Protein AF-A0A2S9FZA2-F1 (afdb_monomer_lite)

Secondary structure (DSSP, 8-state):
--STHHHHHTTSTT----EEES--PSP--SHHHHH--SS-HHHHHHHHHHHHHS----EEE--TT-SSS-HHHHHHHHHHHGGG-

Radius of gyration: 11.93 Å; chains: 1; bounding box: 29×22×32 Å

Foldseek 3Di:
DQFLVLLLCLLDPPNQEREGELRQPPPPPDPVRLQDSNDDPVSLVSNLCCVVPVVYAYYYHYDPPPPSRHCNNVVNVCVSNPPSD

Sequence (85 aa):
FTGGFALAAAVDESVLAPVMSQPSLPLPLTPKQRRDPGLSEGGLRVIERRAAEEGLCAMGLRFSEDAMSPGERFTTLKARLGDAF

Structure (mmCIF, N/CA/C/O backbone):
data_AF-A0A2S9FZA2-F1
#
_entry.id   AF-A0A2S9FZA2-F1
#
loop_
_atom_site.group_PDB
_atom_site.id
_atom_site.type_symbol
_atom_site.label_atom_id
_atom_site.label_alt_id
_atom_site.label_comp_id
_atom_site.label_asym_id
_atom_site.label_entity_id
_atom_site.label_seq_id
_atom_site.pdbx_PDB_ins_code
_atom_site.Cartn_x
_atom_site.Cartn_y
_atom_site.Cartn_z
_atom_site.occupancy
_atom_site.B_iso_or_equiv
_atom_site.auth_seq_id
_atom_site.auth_comp_id
_atom_site.auth_asym_id
_atom_site.auth_atom_id
_atom_site.pdbx_PDB_model_num
ATOM 1 N N . PHE A 1 1 ? 1.788 14.433 -4.892 1.00 49.62 1 PHE A N 1
ATOM 2 C CA . PHE A 1 1 ? 1.581 13.010 -4.570 1.00 49.62 1 PHE A CA 1
ATOM 3 C C . PHE A 1 1 ? 0.854 12.359 -5.729 1.00 49.62 1 PHE A C 1
ATOM 5 O O . PHE A 1 1 ? -0.231 12.807 -6.063 1.00 49.62 1 PHE A O 1
ATOM 12 N N . THR A 1 2 ? 1.442 11.362 -6.381 1.00 49.06 2 THR A N 1
ATOM 13 C CA . THR A 1 2 ? 0.761 10.600 -7.434 1.00 49.06 2 THR A CA 1
ATOM 14 C C . THR A 1 2 ? 0.153 9.346 -6.799 1.00 49.06 2 THR A C 1
ATOM 16 O O . THR A 1 2 ? 0.869 8.434 -6.391 1.00 49.06 2 THR A O 1
ATOM 19 N N . GLY A 1 3 ? -1.168 9.343 -6.609 1.00 57.97 3 GLY A N 1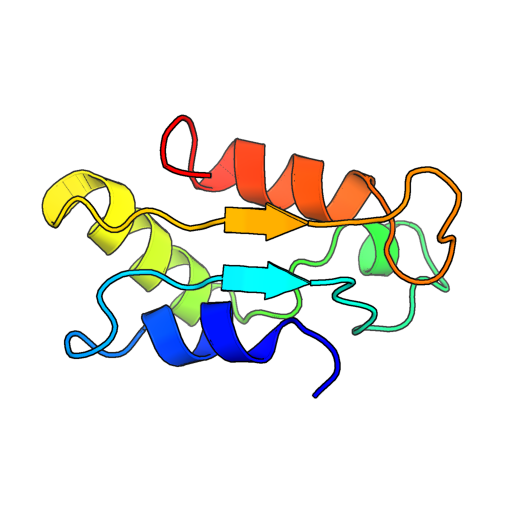
ATOM 20 C CA . GLY A 1 3 ? -1.977 8.186 -6.192 1.00 57.97 3 GLY A CA 1
ATOM 21 C C . GLY A 1 3 ? -1.852 7.710 -4.734 1.00 57.97 3 GLY A C 1
ATOM 22 O O . GLY A 1 3 ? -2.873 7.444 -4.119 1.00 57.97 3 GLY A O 1
ATOM 23 N N . GLY A 1 4 ? -0.656 7.660 -4.134 1.00 64.81 4 GLY A N 1
ATOM 24 C CA . GLY A 1 4 ? -0.431 7.079 -2.791 1.00 64.81 4 GLY A CA 1
ATOM 25 C C . GLY A 1 4 ? -0.967 7.884 -1.594 1.00 64.81 4 GLY A C 1
ATOM 26 O O . GLY A 1 4 ? -0.907 7.422 -0.458 1.00 64.81 4 GLY A O 1
ATOM 27 N N . PHE A 1 5 ? -1.485 9.096 -1.823 1.00 68.25 5 PHE A N 1
ATOM 28 C CA . PHE A 1 5 ? -1.943 9.982 -0.746 1.00 68.25 5 PHE A CA 1
ATOM 29 C C . PHE A 1 5 ? -3.209 9.473 -0.056 1.00 68.25 5 PHE A C 1
ATOM 31 O O . PHE A 1 5 ? -3.343 9.649 1.149 1.00 68.25 5 PHE A O 1
ATOM 38 N N . ALA A 1 6 ? -4.112 8.818 -0.792 1.00 78.94 6 ALA A N 1
ATOM 39 C CA . ALA A 1 6 ? -5.342 8.296 -0.202 1.00 78.94 6 ALA A CA 1
ATOM 40 C C . ALA A 1 6 ? -5.031 7.257 0.883 1.00 78.94 6 ALA A C 1
ATOM 42 O O . ALA A 1 6 ? -5.598 7.310 1.968 1.00 78.94 6 ALA A O 1
ATOM 43 N N . LEU A 1 7 ? -4.065 6.369 0.628 1.00 81.75 7 LEU A N 1
ATOM 44 C CA . LEU A 1 7 ? -3.642 5.382 1.615 1.00 81.75 7 LEU A CA 1
ATOM 45 C C . LEU A 1 7 ? -2.895 6.033 2.788 1.00 81.75 7 LEU A C 1
ATOM 47 O O . LEU A 1 7 ? -3.103 5.636 3.923 1.00 81.75 7 LEU A O 1
ATOM 51 N N . ALA A 1 8 ? -2.107 7.087 2.554 1.00 85.50 8 ALA A N 1
ATOM 52 C CA . ALA A 1 8 ? -1.493 7.854 3.644 1.00 85.50 8 ALA A CA 1
ATOM 53 C C . ALA A 1 8 ? -2.523 8.579 4.522 1.00 85.50 8 ALA A C 1
ATOM 55 O O . ALA A 1 8 ? -2.347 8.635 5.734 1.00 85.50 8 ALA A O 1
ATOM 56 N N . ALA A 1 9 ? -3.604 9.095 3.935 1.00 87.00 9 ALA A N 1
ATOM 57 C CA . ALA A 1 9 ? -4.704 9.708 4.672 1.00 87.00 9 ALA A CA 1
ATOM 58 C C . ALA A 1 9 ? -5.501 8.680 5.489 1.00 87.00 9 ALA A C 1
ATOM 60 O O . ALA A 1 9 ? -6.086 9.035 6.505 1.00 87.00 9 ALA A O 1
ATOM 61 N N . ALA A 1 10 ? -5.468 7.400 5.110 1.00 90.38 10 ALA A N 1
ATOM 62 C CA . ALA A 1 10 ? -6.153 6.321 5.818 1.00 90.38 10 ALA A CA 1
ATOM 63 C C . ALA A 1 10 ? -5.571 5.996 7.206 1.00 90.38 10 ALA A C 1
ATOM 65 O O . ALA A 1 10 ? -6.041 5.074 7.866 1.00 90.38 10 ALA A O 1
ATOM 66 N N . VAL A 1 11 ? -4.569 6.735 7.684 1.00 90.19 11 VAL A N 1
ATOM 67 C CA . VAL A 1 11 ? -4.211 6.726 9.112 1.00 90.19 11 VAL A CA 1
ATOM 68 C C . VAL A 1 11 ? -5.219 7.500 9.966 1.00 90.19 11 VAL A C 1
ATOM 70 O O . VAL A 1 11 ? -5.297 7.255 11.164 1.00 90.19 11 VAL A O 1
A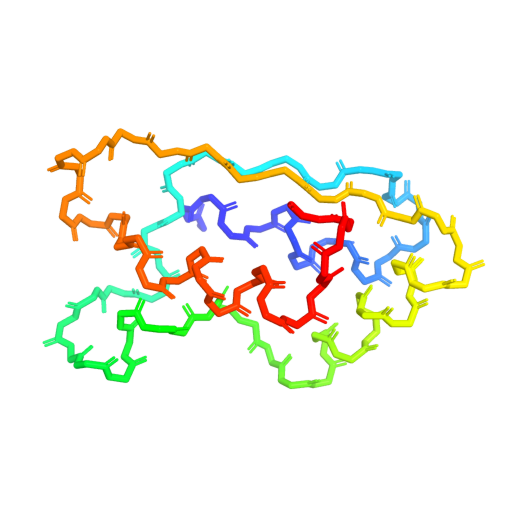TOM 73 N N . ASP A 1 12 ? -5.977 8.418 9.361 1.00 89.38 12 ASP A N 1
ATOM 74 C CA . ASP A 1 12 ? -7.006 9.218 10.019 1.00 89.38 12 ASP A CA 1
ATOM 75 C C . ASP A 1 12 ? -8.348 8.473 10.029 1.00 89.38 12 ASP A C 1
ATOM 77 O O . ASP A 1 12 ? -8.822 8.010 8.986 1.00 89.38 12 ASP A O 1
ATOM 81 N N . GLU A 1 13 ? -8.967 8.368 11.205 1.00 86.62 13 GLU A N 1
ATOM 82 C CA . GLU A 1 13 ? -10.222 7.639 11.434 1.00 86.62 13 GLU A CA 1
ATOM 83 C C . GLU A 1 13 ? -11.391 8.151 10.579 1.00 86.62 13 GLU A C 1
ATOM 85 O O . GLU A 1 13 ? -12.287 7.382 10.232 1.00 86.62 13 GLU A O 1
ATOM 90 N N . SER A 1 14 ? -11.364 9.422 10.164 1.00 90.25 14 SER A N 1
ATOM 91 C CA . SER A 1 14 ? -12.392 10.009 9.294 1.00 90.25 14 SER A CA 1
ATOM 92 C C . SER A 1 14 ? -12.382 9.448 7.868 1.00 90.25 14 SER A C 1
ATOM 94 O O . SER A 1 14 ? -13.371 9.575 7.141 1.00 90.25 14 SER A O 1
ATOM 96 N N . VAL A 1 15 ? -11.287 8.806 7.450 1.00 89.81 15 VAL A N 1
ATOM 97 C CA . VAL A 1 15 ? -11.197 8.153 6.144 1.00 89.81 15 VAL A CA 1
ATOM 98 C C . VAL A 1 15 ? -11.838 6.774 6.221 1.00 89.81 15 VAL A C 1
ATOM 100 O O . VAL A 1 15 ? -11.347 5.886 6.916 1.00 89.81 15 VAL A O 1
ATOM 103 N N . LEU A 1 16 ? -12.920 6.601 5.461 1.00 86.94 16 LEU A N 1
ATOM 104 C CA . LEU A 1 16 ? -13.707 5.365 5.426 1.00 86.94 16 LEU A CA 1
ATOM 105 C C . LEU A 1 16 ? -13.212 4.350 4.386 1.00 86.94 16 LEU A C 1
ATOM 107 O O . LEU A 1 16 ? -13.363 3.150 4.585 1.00 86.94 16 LEU A O 1
ATOM 111 N N . ALA A 1 17 ? -12.650 4.817 3.267 1.00 88.81 17 ALA A N 1
ATOM 112 C CA . ALA A 1 17 ? -12.146 3.950 2.203 1.00 88.81 17 ALA A CA 1
ATOM 113 C C . ALA A 1 17 ? -11.106 4.684 1.336 1.00 88.81 17 ALA A C 1
ATOM 115 O O . ALA A 1 17 ? -11.465 5.610 0.599 1.00 88.81 17 ALA A O 1
ATOM 116 N N . PRO A 1 18 ? -9.816 4.314 1.390 1.00 90.88 18 PRO A N 1
ATOM 117 C CA . PRO A 1 18 ? -8.809 4.892 0.511 1.00 90.88 18 PRO A CA 1
ATOM 118 C C . PRO A 1 18 ? -8.841 4.244 -0.876 1.00 90.88 18 PRO A C 1
ATOM 120 O O . PRO A 1 18 ? -8.537 3.063 -1.037 1.00 90.88 18 PRO A O 1
ATOM 123 N N . VAL A 1 19 ? -9.139 5.047 -1.898 1.00 91.12 19 VAL A N 1
ATOM 124 C CA . VAL A 1 19 ? -9.086 4.624 -3.305 1.00 91.12 19 VAL A CA 1
ATOM 125 C C . VAL A 1 19 ? -7.920 5.314 -4.007 1.00 91.12 19 VAL A C 1
ATOM 127 O O . VAL A 1 19 ? -7.815 6.541 -4.008 1.00 91.12 19 VAL A O 1
ATOM 130 N N . MET A 1 20 ? -7.034 4.524 -4.610 1.00 89.94 20 MET A N 1
ATOM 131 C CA . MET A 1 20 ? -5.858 4.997 -5.338 1.00 89.94 20 MET A CA 1
ATOM 132 C C . MET A 1 20 ? -5.921 4.570 -6.797 1.00 89.94 20 MET A C 1
ATOM 134 O O . MET A 1 20 ? -6.260 3.430 -7.105 1.00 89.94 20 MET A O 1
ATOM 138 N N . SER A 1 21 ? -5.499 5.458 -7.692 1.00 90.75 21 SER A N 1
ATOM 139 C CA . SER A 1 21 ? -5.410 5.176 -9.123 1.00 90.75 21 SER A CA 1
ATOM 140 C C . SER A 1 21 ? -4.018 5.553 -9.631 1.00 90.75 21 SER A C 1
ATOM 142 O O . SER A 1 21 ? -3.551 6.667 -9.388 1.00 90.75 21 SER A O 1
ATOM 144 N N . GLN A 1 22 ? -3.337 4.590 -10.264 1.00 91.06 22 GLN A N 1
ATOM 145 C CA . GLN A 1 22 ? -1.972 4.693 -10.796 1.00 91.06 22 GLN A CA 1
ATOM 146 C C . GLN A 1 22 ? -0.971 5.342 -9.813 1.00 91.06 22 GLN A C 1
ATOM 148 O O . GLN A 1 22 ? -0.302 6.325 -10.152 1.00 91.06 22 GLN A O 1
ATOM 153 N N . PRO A 1 23 ? -0.832 4.829 -8.571 1.00 89.31 23 PRO A N 1
ATOM 154 C CA . PRO A 1 23 ? 0.200 5.311 -7.666 1.00 89.31 23 PRO A CA 1
ATOM 155 C C . PRO A 1 23 ? 1.564 5.078 -8.312 1.00 89.31 23 PRO A C 1
ATOM 157 O O . PRO A 1 23 ? 1.915 3.929 -8.590 1.00 89.31 23 PRO A O 1
ATOM 160 N N . SER A 1 24 ? 2.320 6.152 -8.563 1.00 87.56 24 SER A N 1
ATOM 161 C CA . SER A 1 24 ? 3.608 6.085 -9.269 1.00 87.56 24 SER A CA 1
ATOM 162 C C . SER A 1 24 ? 4.822 6.407 -8.403 1.00 87.56 24 SER A C 1
ATOM 164 O O . SER A 1 24 ? 5.951 6.114 -8.793 1.00 87.56 24 SER A O 1
ATOM 166 N N . LEU A 1 25 ? 4.604 6.952 -7.202 1.00 90.06 25 LEU A N 1
ATOM 167 C CA . LEU A 1 25 ? 5.668 7.247 -6.247 1.00 90.06 25 LEU A CA 1
ATOM 168 C C . LEU A 1 25 ? 5.762 6.191 -5.127 1.00 90.06 25 LEU A C 1
ATOM 170 O O . LEU A 1 25 ? 4.728 5.664 -4.717 1.00 90.06 25 LEU A O 1
ATOM 174 N N . PRO A 1 26 ? 6.979 5.909 -4.615 1.00 89.88 26 PRO A N 1
ATOM 175 C CA . PRO A 1 26 ? 8.272 6.397 -5.120 1.00 89.88 26 PRO A CA 1
ATOM 176 C C . PRO A 1 26 ? 8.567 5.878 -6.538 1.00 89.88 26 PRO A C 1
ATOM 178 O O . PRO A 1 26 ? 8.061 4.826 -6.930 1.00 89.88 26 PRO A O 1
ATOM 181 N N . LEU A 1 27 ? 9.351 6.635 -7.320 1.00 91.94 27 LEU A N 1
ATOM 182 C CA . LEU A 1 27 ? 9.643 6.261 -8.709 1.00 91.94 27 LEU A CA 1
ATOM 183 C C . LEU A 1 27 ? 10.280 4.857 -8.757 1.00 91.94 27 LEU A C 1
ATOM 185 O O . LEU A 1 27 ? 11.210 4.596 -7.988 1.00 91.94 27 LEU A O 1
ATOM 189 N N . PRO A 1 28 ? 9.818 3.957 -9.643 1.00 93.00 28 PRO A N 1
ATOM 190 C CA . PRO A 1 28 ? 10.158 2.533 -9.608 1.00 93.00 28 PRO A CA 1
ATOM 191 C C . PRO A 1 28 ? 11.524 2.202 -10.243 1.00 93.00 28 PRO A C 1
ATOM 193 O O . PRO A 1 28 ? 11.626 1.314 -11.087 1.00 93.00 28 PRO A O 1
ATOM 196 N N . LEU A 1 29 ? 12.592 2.901 -9.842 1.00 95.19 29 LEU A N 1
ATOM 197 C CA . LEU A 1 29 ? 13.925 2.771 -10.456 1.00 95.19 29 LEU A CA 1
ATOM 198 C C . LEU A 1 29 ? 14.699 1.533 -9.976 1.00 95.19 29 LEU A C 1
ATOM 200 O O . LEU A 1 29 ? 15.581 1.038 -10.670 1.00 95.19 29 LEU A O 1
ATOM 204 N N . THR A 1 30 ? 14.374 1.019 -8.791 1.00 96.44 30 THR A N 1
ATOM 205 C CA . THR A 1 30 ? 15.016 -0.157 -8.185 1.00 96.44 30 THR A CA 1
ATOM 206 C C . THR A 1 30 ? 13.977 -1.209 -7.792 1.00 96.44 30 THR A C 1
ATOM 208 O O . THR A 1 30 ? 12.830 -0.857 -7.499 1.00 96.44 30 THR A O 1
ATOM 211 N N . PRO A 1 31 ? 14.355 -2.499 -7.672 1.00 95.94 31 PRO A N 1
ATOM 212 C CA . PRO A 1 31 ? 13.444 -3.536 -7.180 1.00 95.94 31 PRO A CA 1
ATOM 213 C C . PRO A 1 31 ? 12.830 -3.208 -5.814 1.00 95.94 31 PRO A C 1
ATOM 215 O O . PRO A 1 31 ? 11.684 -3.561 -5.551 1.00 95.94 31 PRO A O 1
ATOM 218 N N . LYS A 1 32 ? 13.577 -2.506 -4.948 1.00 94.75 32 LYS A N 1
ATOM 219 C CA . LYS A 1 32 ? 13.074 -2.029 -3.656 1.00 94.75 32 LYS A CA 1
ATOM 220 C C . LYS A 1 32 ? 11.956 -0.998 -3.844 1.00 94.75 32 LYS A C 1
ATOM 222 O O . LYS A 1 32 ? 10.889 -1.180 -3.277 1.00 94.75 32 LYS A O 1
ATOM 227 N N . GLN A 1 33 ? 12.164 0.022 -4.678 1.00 94.25 33 GLN A N 1
ATOM 228 C CA . GLN A 1 33 ? 11.162 1.067 -4.945 1.00 94.25 33 GLN A CA 1
ATOM 229 C C . GLN A 1 33 ? 9.916 0.540 -5.670 1.00 94.25 33 GLN A C 1
ATOM 231 O O . GLN A 1 33 ? 8.815 1.033 -5.433 1.00 94.25 33 GLN A O 1
ATOM 236 N N . ARG A 1 34 ? 10.069 -0.483 -6.522 1.00 94.94 34 ARG A N 1
ATOM 237 C CA . ARG A 1 34 ? 8.940 -1.140 -7.204 1.00 94.94 34 ARG A CA 1
ATOM 238 C C . ARG A 1 34 ? 7.952 -1.787 -6.238 1.00 94.94 34 ARG A C 1
ATOM 240 O O . ARG A 1 34 ? 6.763 -1.816 -6.522 1.00 94.94 34 ARG A O 1
ATOM 247 N N . ARG A 1 35 ? 8.449 -2.303 -5.112 1.00 95.00 35 ARG A N 1
ATOM 248 C CA . ARG A 1 35 ? 7.647 -2.949 -4.061 1.00 95.00 35 ARG A CA 1
ATOM 249 C C . ARG A 1 35 ? 7.183 -1.983 -2.976 1.00 95.00 35 ARG A C 1
ATOM 251 O O . ARG A 1 35 ? 6.355 -2.366 -2.157 1.00 95.00 35 ARG A O 1
ATOM 258 N N . ASP A 1 36 ? 7.741 -0.779 -2.938 1.00 92.62 36 ASP A N 1
ATOM 259 C CA . ASP A 1 36 ? 7.519 0.187 -1.868 1.00 92.62 36 ASP A CA 1
ATOM 260 C C . ASP A 1 36 ? 6.098 0.779 -1.964 1.00 92.62 36 ASP A C 1
ATOM 262 O O . ASP A 1 36 ? 5.767 1.359 -3.006 1.00 92.62 36 ASP A O 1
ATOM 266 N N . PRO A 1 37 ? 5.256 0.646 -0.919 1.00 90.00 37 PRO A N 1
ATOM 267 C CA . PRO A 1 37 ? 3.899 1.191 -0.897 1.00 90.00 37 PRO A CA 1
ATOM 268 C C . PRO A 1 37 ? 3.849 2.722 -0.754 1.00 90.00 37 PRO A C 1
ATOM 270 O O . PRO A 1 37 ? 2.767 3.298 -0.816 1.00 90.00 37 PRO A O 1
ATOM 273 N N . GLY A 1 38 ? 4.990 3.393 -0.576 1.00 88.31 38 GLY A N 1
ATOM 274 C CA . GLY A 1 38 ? 5.074 4.844 -0.411 1.00 88.31 38 GLY A CA 1
ATOM 275 C C . GLY A 1 38 ? 4.646 5.326 0.975 1.00 88.31 38 GLY A C 1
ATOM 276 O O . GLY A 1 38 ? 4.250 6.481 1.122 1.00 88.31 38 GLY A O 1
ATOM 277 N N . LEU A 1 39 ? 4.714 4.448 1.981 1.00 88.00 39 LEU A N 1
ATOM 278 C CA . LEU A 1 39 ? 4.274 4.691 3.355 1.00 88.00 39 LEU A CA 1
ATOM 279 C C . LEU A 1 39 ? 5.381 4.368 4.350 1.00 88.00 39 LEU A C 1
ATOM 281 O O . LEU A 1 39 ? 6.192 3.469 4.137 1.00 88.00 39 LEU A O 1
ATOM 285 N N . SER A 1 40 ? 5.382 5.080 5.476 1.00 90.00 40 SER A N 1
ATOM 286 C CA . SER A 1 40 ? 6.197 4.676 6.616 1.00 90.00 40 SER A CA 1
ATOM 287 C C . SER A 1 40 ? 5.640 3.385 7.224 1.00 90.00 40 SER A C 1
ATOM 289 O O . SER A 1 40 ? 4.429 3.165 7.240 1.00 90.00 40 SER A O 1
ATOM 291 N N . GLU A 1 41 ? 6.510 2.554 7.801 1.00 90.62 41 GLU A N 1
ATOM 292 C CA . GLU A 1 41 ? 6.081 1.334 8.503 1.00 90.62 41 GLU A CA 1
ATOM 293 C C . GLU A 1 41 ? 5.114 1.626 9.662 1.00 90.62 41 GLU A C 1
ATOM 295 O O . GLU A 1 41 ? 4.246 0.816 9.968 1.00 90.62 41 GLU A O 1
ATOM 300 N N . GLY A 1 42 ? 5.234 2.795 10.302 1.00 92.69 42 GLY A N 1
ATOM 301 C CA . GLY A 1 42 ? 4.287 3.232 11.330 1.00 92.69 42 GLY A CA 1
ATOM 302 C C . GLY A 1 42 ? 2.886 3.473 10.770 1.00 92.69 42 GLY A C 1
ATOM 303 O O . GLY A 1 42 ? 1.922 2.957 11.325 1.00 92.69 42 GLY A O 1
ATOM 304 N N . GLY A 1 43 ? 2.778 4.204 9.655 1.00 91.69 43 GLY A N 1
ATOM 305 C CA . GLY A 1 43 ? 1.493 4.445 8.997 1.00 91.69 43 GLY A CA 1
ATOM 306 C C . GLY A 1 43 ? 0.872 3.159 8.457 1.00 91.69 43 GLY A C 1
ATOM 307 O O . GLY A 1 43 ? -0.319 2.931 8.631 1.00 91.69 43 GLY A O 1
ATOM 308 N N . LEU A 1 44 ? 1.689 2.273 7.882 1.00 92.25 44 LEU A N 1
ATOM 309 C CA . LEU A 1 44 ? 1.210 1.002 7.348 1.00 92.25 44 LEU A CA 1
ATOM 310 C C . LEU A 1 44 ? 0.648 0.083 8.445 1.00 92.25 44 LEU A C 1
ATOM 312 O O . LEU A 1 44 ? -0.423 -0.480 8.259 1.00 92.25 44 LEU A O 1
ATOM 316 N N . ARG A 1 45 ? 1.289 0.023 9.623 1.00 95.00 45 ARG A N 1
ATOM 317 C CA . ARG A 1 45 ? 0.748 -0.701 10.790 1.00 95.00 45 ARG A CA 1
ATOM 318 C C . ARG A 1 45 ? -0.593 -0.153 11.276 1.00 95.00 45 ARG A C 1
ATOM 320 O O . ARG A 1 45 ? -1.440 -0.927 11.707 1.00 95.00 45 ARG A O 1
ATOM 327 N N . VAL A 1 46 ? -0.789 1.167 11.232 1.00 95.19 46 VAL A N 1
ATOM 328 C CA . VAL A 1 46 ? -2.089 1.762 11.578 1.00 95.19 46 VAL A CA 1
ATOM 329 C C . VAL A 1 46 ? -3.146 1.280 10.591 1.00 95.19 46 VAL A C 1
ATOM 331 O O . VAL A 1 46 ? -4.179 0.784 11.015 1.00 95.19 46 VAL A O 1
ATOM 334 N N . ILE A 1 47 ? -2.869 1.348 9.290 1.00 93.38 47 ILE A N 1
ATOM 335 C CA . ILE A 1 47 ? -3.818 0.936 8.247 1.00 93.38 47 ILE A CA 1
ATOM 336 C C . ILE A 1 47 ? -4.134 -0.563 8.337 1.00 93.38 47 ILE A C 1
ATOM 338 O O . ILE A 1 47 ? -5.293 -0.935 8.213 1.00 93.38 47 ILE A O 1
ATOM 342 N N . GLU A 1 48 ? -3.142 -1.415 8.608 1.00 94.94 48 GLU A N 1
ATOM 343 C CA . GLU A 1 48 ? -3.345 -2.851 8.862 1.00 94.94 48 GLU A CA 1
ATOM 344 C C . GLU A 1 48 ? -4.291 -3.102 10.034 1.00 94.94 48 GLU A C 1
ATOM 346 O O . GLU A 1 48 ? -5.237 -3.877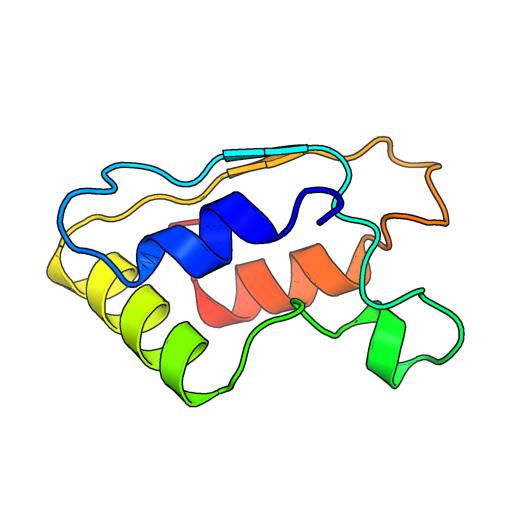 9.907 1.00 94.94 48 GLU A O 1
ATOM 351 N N . ARG A 1 49 ? -4.066 -2.416 11.162 1.00 95.81 49 ARG A N 1
ATOM 352 C CA . ARG A 1 49 ? -4.953 -2.502 12.324 1.00 95.81 49 ARG A CA 1
ATOM 353 C C . ARG A 1 49 ? -6.370 -2.078 11.950 1.00 95.81 49 ARG A C 1
ATOM 355 O O . ARG A 1 49 ? -7.310 -2.805 12.235 1.00 95.81 49 ARG A O 1
ATOM 362 N N . ARG A 1 50 ? -6.527 -0.943 11.263 1.00 94.94 50 ARG A N 1
ATOM 363 C CA . ARG A 1 50 ? -7.842 -0.445 10.826 1.00 94.94 50 ARG A CA 1
ATOM 364 C C . ARG A 1 50 ? -8.536 -1.407 9.859 1.00 94.94 50 ARG A C 1
ATOM 366 O O . ARG A 1 50 ? -9.743 -1.602 9.948 1.00 94.94 50 ARG A O 1
ATOM 373 N N . ALA A 1 51 ? -7.792 -2.036 8.956 1.00 94.75 51 ALA A N 1
ATOM 374 C CA . ALA A 1 51 ? -8.333 -3.046 8.053 1.00 94.75 51 ALA A CA 1
ATOM 375 C C . ALA A 1 51 ? -8.836 -4.283 8.816 1.00 94.75 51 ALA A C 1
ATOM 377 O O . ALA A 1 51 ? -9.902 -4.808 8.500 1.00 94.75 51 ALA A O 1
ATOM 378 N N . ALA A 1 52 ? -8.104 -4.717 9.847 1.00 94.31 52 ALA A N 1
ATOM 379 C CA . ALA A 1 52 ? -8.459 -5.880 10.655 1.00 94.31 52 ALA A CA 1
ATOM 380 C C . ALA A 1 52 ? -9.583 -5.612 11.676 1.00 94.31 52 ALA A C 1
ATOM 382 O O . ALA A 1 52 ? -10.413 -6.487 11.913 1.00 94.31 52 ALA A O 1
ATOM 383 N N . GLU A 1 53 ? -9.599 -4.430 12.294 1.00 94.88 53 GLU A N 1
ATOM 384 C CA . GLU A 1 53 ? -10.440 -4.125 13.462 1.00 94.88 53 GLU A CA 1
ATOM 385 C C . GLU A 1 53 ? -11.620 -3.200 13.134 1.00 94.88 53 GLU A C 1
ATOM 387 O O .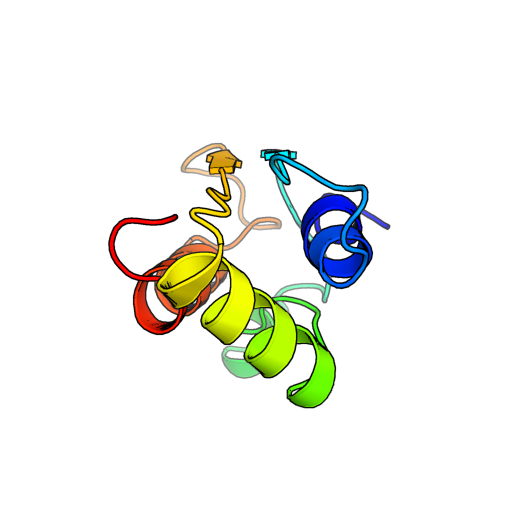 GLU A 1 53 ? -12.675 -3.306 13.754 1.00 94.88 53 GLU A O 1
ATOM 392 N N . GLU A 1 54 ? -11.467 -2.307 12.154 1.00 93.69 54 GLU A N 1
ATOM 393 C CA . GLU A 1 54 ? -12.438 -1.244 11.845 1.00 93.69 54 GLU A CA 1
ATOM 394 C C . GLU A 1 54 ? -13.147 -1.463 10.497 1.00 93.69 54 GLU A C 1
ATOM 396 O O . GLU A 1 54 ? -14.001 -0.669 10.104 1.00 93.69 54 GLU A O 1
ATOM 401 N N . GLY A 1 55 ? -12.806 -2.534 9.771 1.00 91.12 55 GLY A N 1
ATOM 402 C CA . GLY A 1 55 ? -13.390 -2.846 8.463 1.00 91.12 55 GLY A CA 1
ATOM 403 C C . GLY A 1 55 ? -12.963 -1.888 7.348 1.00 91.12 55 GLY A C 1
ATOM 404 O O . GLY A 1 55 ? -13.648 -1.791 6.328 1.00 91.12 55 GLY A O 1
ATOM 405 N N . LEU A 1 56 ? -11.846 -1.173 7.528 1.00 94.38 56 LEU A N 1
ATOM 406 C CA . LEU A 1 56 ? -11.288 -0.288 6.508 1.00 94.38 56 LEU A CA 1
ATOM 407 C C . LEU A 1 56 ? -10.931 -1.097 5.253 1.00 94.38 56 LEU A C 1
ATOM 409 O O . LEU A 1 56 ? -10.080 -1.981 5.305 1.00 94.38 56 LEU A O 1
ATOM 413 N N . CYS A 1 57 ? -11.531 -0.747 4.117 1.00 93.62 57 CYS A N 1
ATOM 414 C CA . CYS A 1 57 ? -11.244 -1.371 2.828 1.00 93.62 57 CYS A CA 1
ATOM 415 C C . CYS A 1 57 ? -10.536 -0.379 1.904 1.00 93.62 57 CYS A C 1
ATOM 417 O O . CYS A 1 57 ? -11.014 0.735 1.675 1.00 93.62 57 CYS A O 1
ATOM 419 N N . ALA A 1 58 ? -9.388 -0.788 1.379 1.00 93.25 58 ALA A N 1
ATOM 420 C CA . ALA A 1 58 ? -8.582 -0.027 0.447 1.00 93.25 58 ALA A CA 1
ATOM 421 C C . ALA A 1 58 ? -8.763 -0.572 -0.974 1.00 93.25 58 ALA A C 1
ATOM 423 O O . ALA A 1 58 ? -8.905 -1.769 -1.177 1.00 93.25 58 ALA A O 1
ATOM 424 N N . MET A 1 59 ? -8.723 0.301 -1.979 1.00 93.88 59 MET A N 1
ATOM 425 C CA . MET A 1 59 ? -8.785 -0.115 -3.380 1.00 93.88 59 MET A CA 1
ATOM 426 C C . MET A 1 59 ? -7.659 0.528 -4.178 1.00 93.88 59 MET A C 1
ATOM 428 O O . MET A 1 59 ? -7.467 1.746 -4.150 1.00 93.88 59 MET A O 1
ATOM 432 N N . GLY A 1 60 ? -6.928 -0.293 -4.925 1.00 93.12 60 GLY A N 1
ATOM 433 C CA . GLY A 1 60 ? -5.911 0.158 -5.863 1.00 93.12 60 GLY A CA 1
ATOM 434 C C . GLY A 1 60 ? -6.276 -0.185 -7.306 1.00 93.12 60 GLY A C 1
ATOM 435 O O . GLY A 1 60 ? -6.499 -1.346 -7.631 1.00 93.12 60 GLY A O 1
ATOM 436 N N . LEU A 1 61 ? -6.208 0.803 -8.199 1.00 93.38 61 LEU A N 1
ATOM 437 C CA . LEU A 1 61 ? -6.377 0.629 -9.642 1.00 93.38 61 LEU A CA 1
ATOM 438 C C . LEU A 1 61 ? -5.084 0.974 -10.395 1.00 93.38 61 LEU A C 1
ATOM 440 O O . LEU A 1 61 ? -4.419 1.970 -10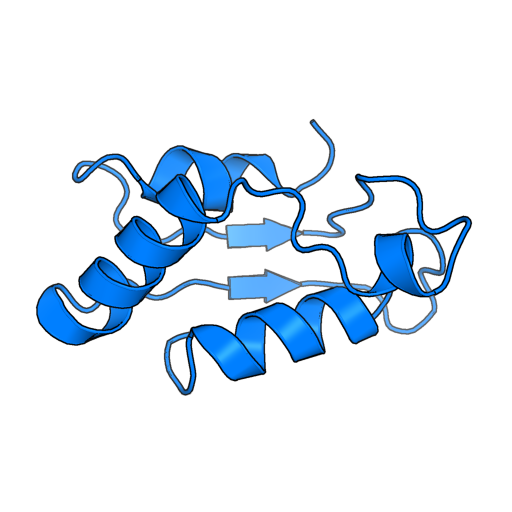.099 1.00 93.38 61 LEU A O 1
ATOM 444 N N . ARG A 1 62 ? -4.737 0.167 -11.404 1.00 93.69 62 ARG A N 1
ATOM 445 C CA . ARG A 1 62 ? -3.639 0.432 -12.349 1.00 93.69 62 ARG A CA 1
ATOM 446 C C . ARG A 1 62 ? -3.995 -0.037 -13.752 1.00 93.69 62 ARG A C 1
ATOM 448 O O . ARG A 1 62 ? -4.766 -0.979 -13.914 1.00 93.69 62 ARG A O 1
ATOM 455 N N . PHE A 1 63 ? -3.356 0.559 -14.753 1.00 93.81 63 PHE A N 1
ATOM 456 C CA . PHE A 1 63 ? -3.269 -0.069 -16.070 1.00 93.81 63 PHE A CA 1
ATOM 457 C C . PHE A 1 63 ? -2.200 -1.164 -16.039 1.00 93.81 63 PHE A C 1
ATOM 459 O O . PHE A 1 63 ? -1.146 -0.976 -15.429 1.00 93.81 63 PHE A O 1
ATOM 466 N N . SER A 1 64 ? -2.453 -2.303 -16.689 1.00 92.50 64 SER A N 1
ATOM 467 C CA . SER A 1 64 ? -1.542 -3.457 -16.648 1.00 92.50 64 SER A CA 1
ATOM 468 C C . SER A 1 64 ? -0.142 -3.129 -17.179 1.00 92.50 64 SER A C 1
ATOM 470 O O . SER A 1 64 ? 0.842 -3.593 -16.601 1.00 92.50 64 SER A O 1
ATOM 472 N N . GLU A 1 65 ? -0.067 -2.257 -18.189 1.00 94.06 65 GLU A N 1
ATOM 473 C CA . GLU A 1 65 ? 1.169 -1.853 -18.877 1.00 94.06 65 GLU A CA 1
ATOM 474 C C . GLU A 1 65 ? 1.786 -0.550 -18.343 1.00 94.06 65 GLU A C 1
ATOM 476 O O . GLU A 1 65 ? 2.774 -0.056 -18.884 1.00 94.06 65 GLU A O 1
ATOM 481 N N . ASP A 1 66 ? 1.229 0.036 -17.278 1.00 93.75 66 ASP A N 1
ATOM 482 C CA . ASP A 1 66 ? 1.830 1.218 -16.662 1.00 93.75 66 ASP A CA 1
ATOM 483 C C . ASP A 1 66 ? 3.076 0.815 -15.861 1.00 93.75 66 ASP A C 1
ATOM 485 O O . ASP A 1 66 ? 2.985 0.293 -14.745 1.00 93.75 66 ASP A O 1
ATOM 489 N N . ALA A 1 67 ? 4.251 1.062 -16.445 1.00 91.81 67 ALA A N 1
ATOM 490 C CA . ALA A 1 67 ? 5.546 0.807 -15.819 1.00 91.81 67 ALA A CA 1
ATOM 491 C C . ALA A 1 67 ? 5.852 1.759 -14.649 1.00 91.81 67 ALA A C 1
ATOM 493 O O . ALA A 1 67 ? 6.670 1.427 -13.789 1.00 91.81 67 ALA A O 1
ATOM 494 N N . MET A 1 68 ? 5.201 2.925 -14.596 1.00 92.31 68 MET A N 1
ATOM 495 C CA . MET A 1 68 ? 5.361 3.890 -13.509 1.00 92.31 68 MET A CA 1
ATOM 496 C C . MET A 1 68 ? 4.540 3.494 -12.282 1.00 92.31 68 MET A C 1
ATOM 498 O O . MET A 1 68 ? 4.920 3.846 -11.165 1.00 92.31 68 MET A O 1
ATOM 502 N N . SER A 1 69 ? 3.467 2.721 -12.471 1.00 93.19 69 SER A N 1
ATOM 503 C CA . SER A 1 69 ? 2.679 2.097 -11.408 1.00 93.19 69 SER A CA 1
ATOM 504 C C . SER A 1 69 ? 2.927 0.579 -11.364 1.00 93.19 69 SER A C 1
ATOM 506 O O . SER A 1 69 ? 2.130 -0.202 -11.893 1.00 93.19 69 SER A O 1
ATOM 508 N N . PRO A 1 70 ? 4.050 0.130 -10.768 1.00 94.56 70 PRO A N 1
ATOM 509 C CA . PRO A 1 70 ? 4.450 -1.276 -10.761 1.00 94.56 70 PRO A CA 1
ATOM 510 C C . PRO A 1 70 ? 3.422 -2.145 -10.035 1.00 94.56 70 PRO A C 1
ATOM 512 O O . PRO A 1 70 ? 2.987 -1.817 -8.930 1.00 94.56 70 PRO A O 1
ATOM 515 N N . GLY A 1 71 ? 3.076 -3.290 -10.625 1.00 95.56 71 GLY A N 1
ATOM 516 C CA . GLY A 1 71 ? 2.172 -4.262 -10.003 1.00 95.56 71 GLY A CA 1
ATOM 517 C C . GLY A 1 71 ? 2.717 -4.812 -8.682 1.00 95.56 71 GLY A C 1
ATOM 518 O O . GLY A 1 71 ? 1.952 -5.111 -7.773 1.00 95.56 71 GLY A O 1
ATOM 519 N N . GLU A 1 72 ? 4.037 -4.852 -8.517 1.00 96.06 72 GLU A N 1
ATOM 520 C CA . GLU A 1 72 ? 4.697 -5.341 -7.307 1.00 96.06 72 GLU A CA 1
ATOM 521 C C . GLU A 1 72 ? 4.354 -4.511 -6.063 1.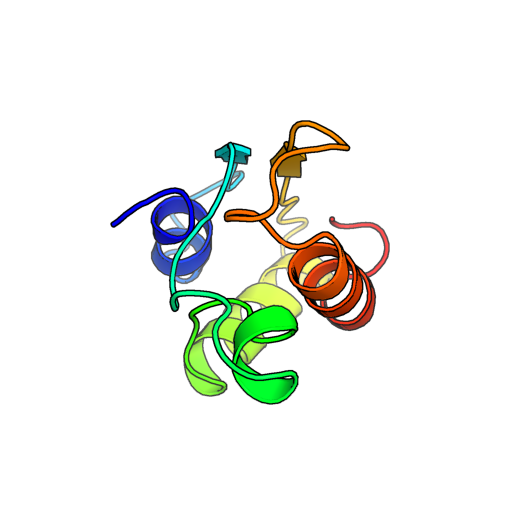00 96.06 72 GLU A C 1
ATOM 523 O O . GLU A 1 72 ? 4.308 -5.054 -4.961 1.00 96.06 72 GLU A O 1
ATOM 528 N N . ARG A 1 73 ? 4.051 -3.217 -6.226 1.00 94.19 73 ARG A N 1
ATOM 529 C CA . ARG A 1 73 ? 3.546 -2.359 -5.144 1.00 94.19 73 ARG A CA 1
ATOM 530 C C . ARG A 1 73 ? 2.184 -2.841 -4.650 1.00 94.19 73 ARG A C 1
ATOM 532 O O . ARG A 1 73 ? 1.941 -2.878 -3.448 1.00 94.19 73 ARG A O 1
ATOM 539 N N . PHE A 1 74 ? 1.314 -3.242 -5.572 1.00 95.19 74 PHE A N 1
ATOM 540 C CA . PHE A 1 74 ? -0.012 -3.774 -5.264 1.00 95.19 74 PHE A CA 1
ATOM 541 C C . PHE A 1 74 ? 0.094 -5.155 -4.625 1.00 95.19 74 PHE A C 1
ATOM 543 O O . PHE A 1 74 ? -0.627 -5.431 -3.675 1.00 95.19 74 PHE A O 1
ATOM 550 N N . THR A 1 75 ? 1.039 -5.990 -5.069 1.00 96.31 75 THR A N 1
ATOM 551 C CA . THR A 1 75 ? 1.346 -7.259 -4.397 1.00 96.31 75 THR A CA 1
ATOM 552 C C . THR A 1 75 ? 1.771 -7.031 -2.947 1.00 96.31 75 THR A C 1
ATOM 554 O O . THR A 1 75 ? 1.274 -7.722 -2.062 1.00 96.31 75 THR A O 1
ATOM 557 N N . THR A 1 76 ? 2.639 -6.046 -2.679 1.00 95.31 76 THR A N 1
ATOM 558 C CA . THR A 1 76 ? 3.014 -5.675 -1.305 1.00 95.31 76 THR A CA 1
ATOM 559 C C . THR A 1 76 ? 1.794 -5.259 -0.487 1.00 95.31 76 THR A C 1
ATOM 561 O O . THR A 1 76 ? 1.609 -5.754 0.619 1.00 95.31 76 THR A O 1
ATOM 564 N N . LEU A 1 77 ? 0.945 -4.379 -1.023 1.00 94.31 77 LEU A N 1
ATOM 565 C CA . LEU A 1 77 ? -0.257 -3.916 -0.327 1.00 94.31 77 LEU A CA 1
ATOM 566 C C . LEU A 1 77 ? -1.233 -5.063 -0.042 1.00 94.31 77 LEU A C 1
ATOM 568 O O . LEU A 1 77 ? -1.671 -5.210 1.095 1.00 94.31 77 LEU A O 1
ATOM 572 N N . LYS A 1 78 ? -1.480 -5.938 -1.022 1.00 95.94 78 LYS A N 1
ATOM 573 C CA . LYS A 1 78 ? -2.320 -7.132 -0.860 1.00 95.94 78 LYS A CA 1
ATOM 574 C C . LYS A 1 78 ? -1.765 -8.088 0.194 1.00 95.94 78 LYS A C 1
ATOM 576 O O . LYS A 1 78 ? -2.526 -8.637 0.979 1.00 95.94 78 LYS A O 1
ATOM 581 N N . ALA A 1 79 ? -0.445 -8.267 0.248 1.00 95.94 79 ALA A N 1
ATOM 582 C CA . ALA A 1 79 ? 0.192 -9.122 1.247 1.00 95.94 79 ALA A CA 1
ATOM 583 C C . ALA A 1 79 ? 0.056 -8.576 2.679 1.00 95.94 79 ALA A C 1
ATOM 585 O O . ALA A 1 79 ? 0.017 -9.359 3.623 1.00 95.94 79 ALA A O 1
ATOM 586 N N . ARG A 1 80 ? 0.001 -7.249 2.845 1.00 94.06 80 ARG A N 1
ATOM 587 C CA . ARG A 1 80 ? -0.110 -6.592 4.157 1.00 94.06 80 ARG A CA 1
ATOM 588 C C . ARG A 1 80 ? -1.566 -6.466 4.614 1.00 94.06 80 ARG A C 1
ATOM 590 O O . ARG A 1 80 ? -1.847 -6.678 5.784 1.00 94.06 80 ARG A O 1
ATOM 597 N N . LEU A 1 81 ? -2.477 -6.145 3.694 1.00 94.25 81 LEU A N 1
ATOM 598 C CA . LEU A 1 81 ? -3.883 -5.842 3.993 1.00 94.25 81 LEU A CA 1
ATOM 599 C C . LEU A 1 81 ? -4.841 -7.021 3.747 1.00 94.25 81 LEU A C 1
ATOM 601 O O . LEU A 1 81 ? -5.994 -6.971 4.165 1.00 94.25 81 LEU A O 1
ATOM 605 N N . GLY A 1 82 ? -4.390 -8.092 3.089 1.00 95.06 82 GLY A N 1
ATOM 606 C CA . GLY A 1 82 ? -5.205 -9.282 2.846 1.00 95.06 82 GLY A CA 1
ATOM 607 C C . GLY A 1 82 ? -6.448 -8.975 2.012 1.00 95.06 82 GLY A C 1
ATOM 608 O O . GLY A 1 82 ? -6.369 -8.300 0.986 1.00 95.06 82 GLY A O 1
ATOM 609 N N . ASP A 1 83 ? -7.607 -9.477 2.430 1.00 94.88 83 ASP A N 1
ATOM 610 C CA . ASP A 1 83 ? -8.878 -9.299 1.711 1.00 94.88 83 ASP A CA 1
ATOM 611 C C . ASP A 1 83 ? -9.414 -7.861 1.734 1.00 94.88 83 ASP A C 1
ATOM 613 O O . ASP A 1 83 ? -10.285 -7.529 0.936 1.00 94.88 83 ASP A O 1
ATOM 617 N N . ALA A 1 84 ? -8.845 -6.991 2.571 1.00 94.06 84 ALA A N 1
ATOM 618 C CA . ALA A 1 84 ? -9.190 -5.574 2.637 1.00 94.06 84 ALA A CA 1
ATOM 619 C C . ALA A 1 84 ? -8.512 -4.704 1.552 1.00 94.06 84 ALA A C 1
ATOM 621 O O . ALA A 1 84 ? -8.588 -3.478 1.638 1.00 94.06 84 ALA A O 1
ATOM 622 N N . PHE A 1 85 ? -7.828 -5.306 0.566 1.00 93.31 85 PHE A N 1
ATOM 623 C CA . PHE A 1 85 ? -7.184 -4.625 -0.571 1.00 93.31 85 PHE A CA 1
ATOM 624 C C . PHE A 1 85 ? -7.453 -5.299 -1.920 1.00 93.31 85 PHE A C 1
ATOM 626 O O . PHE A 1 85 ? -7.470 -6.555 -1.967 1.00 93.31 85 PHE A O 1
#

pLDDT: mean 90.32, std 8.88, range [49.06, 96.44]